Protein AF-A0A7J6S7U1-F1 (afdb_monomer)

InterPro domains:
  IPR001878 Zinc finger, CCHC-type [PS50158] (81-95)
  IPR001878 Zinc finger, CCHC-type [SM00343] (58-77)
  IPR001878 Zinc finger, CCHC-type [SM00343] (80-96)
  IPR036875 Zinc finger, CCHC-type superfamily [SSF57756] (54-97)

Nearest PDB structures (foldseek):
  8ab1-assembly1_C  TM=4.956E-01  e=1.122E+00  Klebsiella oxytoca
  4zwm-assembly1_A  TM=4.741E-01  e=6.815E+00  Toxoplasma gondii ME49

Structure (mmCIF, N/CA/C/O backbone):
data_AF-A0A7J6S7U1-F1
#
_entry.id   AF-A0A7J6S7U1-F1
#
loop_
_atom_site.group_PDB
_atom_site.id
_atom_site.type_symbol
_atom_site.label_atom_id
_atom_site.label_alt_id
_atom_site.label_comp_id
_atom_site.label_asym_id
_atom_site.label_entity_id
_atom_site.label_seq_id
_atom_site.pdbx_PDB_ins_code
_atom_site.Cartn_x
_atom_site.Cartn_y
_atom_site.Cartn_z
_atom_site.occupancy
_atom_site.B_iso_or_equiv
_atom_site.auth_seq_id
_atom_site.auth_comp_id
_atom_site.auth_asym_id
_atom_site.auth_atom_id
_atom_site.pdbx_PDB_model_num
ATOM 1 N N . ILE A 1 1 ? -17.836 -9.343 17.887 1.00 82.12 1 ILE A N 1
ATOM 2 C CA . ILE A 1 1 ? -17.249 -8.224 17.125 1.00 82.12 1 ILE A CA 1
ATOM 3 C C . ILE A 1 1 ? -17.783 -8.208 15.698 1.00 82.12 1 ILE A C 1
ATOM 5 O O . ILE A 1 1 ? -17.166 -8.746 14.776 1.00 82.12 1 ILE A O 1
ATOM 9 N N . ASN A 1 2 ? -18.978 -7.658 15.534 1.00 88.19 2 ASN A N 1
ATOM 10 C CA . ASN A 1 2 ? -19.577 -7.319 14.248 1.00 88.19 2 ASN A CA 1
ATOM 11 C C . ASN A 1 2 ? -19.058 -5.948 13.750 1.00 88.19 2 ASN A C 1
ATOM 13 O O . ASN A 1 2 ? -18.258 -5.293 14.419 1.00 88.19 2 ASN A O 1
ATOM 17 N N . GLU A 1 3 ? -19.459 -5.538 12.545 1.00 89.88 3 GLU A N 1
ATOM 18 C CA . GLU A 1 3 ? -18.997 -4.279 11.935 1.00 89.88 3 GLU A CA 1
ATOM 19 C C . GLU A 1 3 ? -19.512 -3.028 12.664 1.00 89.88 3 GLU A C 1
ATOM 21 O O . GLU A 1 3 ? -18.797 -2.027 12.721 1.00 89.88 3 GLU A O 1
ATOM 26 N N . GLY A 1 4 ? -20.710 -3.095 13.256 1.00 89.88 4 GLY A N 1
ATOM 27 C CA . GLY A 1 4 ? -21.300 -2.012 14.047 1.00 89.88 4 GLY A CA 1
ATOM 28 C C . GLY A 1 4 ? -20.521 -1.750 15.334 1.00 89.88 4 GLY A C 1
ATOM 29 O O . GLY A 1 4 ? -20.074 -0.629 15.553 1.00 89.88 4 GLY A O 1
ATOM 30 N N . GLU A 1 5 ? -20.246 -2.803 16.110 1.00 90.75 5 GLU A N 1
ATOM 31 C CA . GLU A 1 5 ? -19.441 -2.742 17.341 1.00 90.75 5 GLU A CA 1
ATOM 32 C C . GLU A 1 5 ? -18.049 -2.140 17.082 1.00 90.75 5 GLU A C 1
ATOM 34 O O . GLU A 1 5 ? -17.551 -1.332 17.861 1.00 90.75 5 GLU A O 1
ATOM 39 N N . LEU A 1 6 ? -17.416 -2.508 15.960 1.00 89.81 6 LEU A N 1
ATOM 40 C CA . LEU A 1 6 ? -16.129 -1.937 15.545 1.00 89.81 6 LEU A CA 1
ATOM 41 C C . LEU A 1 6 ? -16.237 -0.453 15.216 1.00 89.81 6 LEU A C 1
ATOM 43 O O . LEU A 1 6 ? -15.370 0.329 15.599 1.00 89.81 6 LEU A O 1
ATOM 47 N N . ARG A 1 7 ? -17.277 -0.068 14.473 1.00 90.88 7 ARG A N 1
ATOM 48 C CA . ARG A 1 7 ? -17.485 1.322 14.073 1.00 90.88 7 ARG A CA 1
ATOM 49 C C . ARG A 1 7 ? -17.718 2.212 15.289 1.00 90.88 7 ARG A C 1
ATOM 51 O O . ARG A 1 7 ? -17.127 3.286 15.357 1.00 90.88 7 ARG A O 1
ATOM 58 N N . GLU A 1 8 ? -18.519 1.753 16.246 1.00 91.38 8 GLU A N 1
ATOM 59 C CA . GLU A 1 8 ? -18.760 2.454 17.510 1.00 91.38 8 GLU A CA 1
ATOM 60 C C . GLU A 1 8 ? -17.484 2.572 18.346 1.00 91.38 8 GLU A C 1
ATOM 62 O O . GLU A 1 8 ? -17.140 3.670 18.777 1.00 91.38 8 GLU A O 1
ATOM 67 N N . ALA A 1 9 ? -16.727 1.481 18.495 1.00 90.81 9 ALA A N 1
ATOM 68 C CA . ALA A 1 9 ? -15.478 1.476 19.254 1.00 90.81 9 ALA A CA 1
ATOM 69 C C . ALA A 1 9 ? -14.399 2.409 18.675 1.00 90.81 9 ALA A C 1
ATOM 71 O O . ALA A 1 9 ? -13.609 2.990 19.418 1.00 90.81 9 ALA A O 1
ATOM 72 N N . ILE A 1 10 ? -14.343 2.558 17.348 1.00 89.06 10 ILE A N 1
ATOM 73 C CA . ILE A 1 10 ? -13.410 3.478 16.677 1.00 89.06 10 ILE A CA 1
ATOM 74 C C . ILE A 1 10 ? -13.920 4.929 16.737 1.00 89.06 10 ILE A C 1
ATOM 76 O O . ILE A 1 10 ? -13.123 5.874 16.776 1.00 89.06 10 ILE A O 1
ATOM 80 N N . GLY A 1 11 ? -15.240 5.113 16.738 1.00 88.50 11 GLY A N 1
ATOM 81 C CA . GLY A 1 11 ? -15.907 6.408 16.807 1.00 88.50 11 GLY A CA 1
ATOM 82 C C . GLY A 1 11 ? -15.914 7.178 15.482 1.00 88.50 11 GLY A C 1
ATOM 83 O O . GLY A 1 11 ? -15.757 6.622 14.392 1.00 88.50 11 GLY A O 1
ATOM 84 N N . SER A 1 12 ? -16.081 8.500 15.575 1.00 82.69 12 SER A N 1
ATOM 85 C CA . SER A 1 12 ? -16.275 9.418 14.435 1.00 82.69 12 SER A CA 1
ATOM 86 C C . SER A 1 12 ? -15.124 9.449 13.419 1.00 82.69 12 SER A C 1
ATOM 88 O O . SER A 1 12 ? -15.299 9.909 12.289 1.00 82.69 12 SER A O 1
ATOM 90 N N . GLY A 1 13 ? -13.950 8.930 13.791 1.00 82.75 13 GLY A N 1
ATOM 91 C CA . GLY A 1 13 ? -12.811 8.760 12.892 1.00 82.75 13 GLY A CA 1
ATOM 92 C C . GLY A 1 13 ? -12.994 7.642 11.861 1.00 82.75 13 GLY A C 1
ATOM 93 O O . GLY A 1 13 ? -12.262 7.626 10.873 1.00 82.75 13 GLY A O 1
ATOM 94 N N . CYS A 1 14 ? -13.948 6.723 12.057 1.00 88.06 14 CYS A N 1
ATOM 95 C CA . CYS A 1 14 ? -14.196 5.582 11.176 1.00 88.06 14 CYS A CA 1
ATOM 96 C C . CYS A 1 14 ? -15.070 5.952 9.968 1.00 88.06 14 CYS A C 1
ATOM 98 O O . CYS A 1 14 ? -16.231 6.333 10.119 1.00 88.06 14 CYS A O 1
ATOM 100 N N . THR A 1 15 ? -14.539 5.786 8.755 1.00 86.88 15 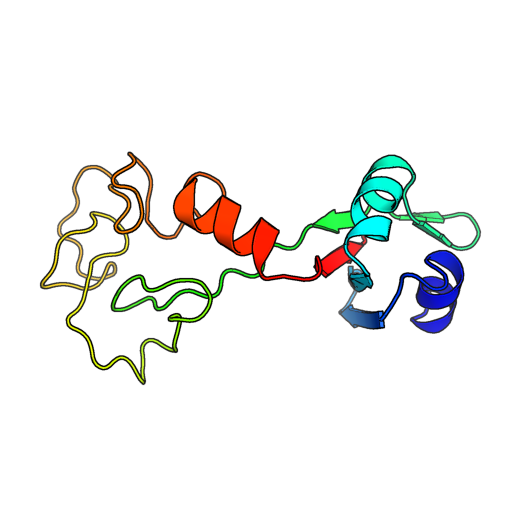THR A N 1
ATOM 101 C CA . THR A 1 15 ? -15.272 6.052 7.504 1.00 86.88 15 THR A CA 1
ATOM 102 C C . THR A 1 15 ? -15.829 4.788 6.856 1.00 86.88 15 THR A C 1
ATOM 104 O O . THR A 1 15 ? -16.859 4.851 6.191 1.00 86.88 15 THR A O 1
ATOM 107 N N . SER A 1 16 ? -15.194 3.632 7.060 1.00 87.44 16 SER A N 1
ATOM 108 C CA . SER A 1 16 ? -15.729 2.339 6.620 1.00 87.44 16 SER A CA 1
ATOM 109 C C . SER A 1 16 ? -15.179 1.196 7.464 1.00 87.44 16 SER A C 1
ATOM 111 O O . SER A 1 16 ? -13.998 1.218 7.808 1.00 87.44 16 SER A O 1
ATOM 113 N N . VAL A 1 17 ? -15.987 0.163 7.687 1.00 90.06 17 VAL A N 1
ATOM 114 C CA . VAL A 1 17 ? -15.587 -1.110 8.303 1.00 90.06 17 VAL A CA 1
ATOM 115 C C . VAL A 1 17 ? -15.958 -2.237 7.347 1.00 90.06 17 VAL A C 1
ATOM 117 O O . VAL A 1 17 ? -16.988 -2.163 6.688 1.00 90.06 17 VAL A O 1
ATOM 120 N N . PHE A 1 18 ? -15.103 -3.249 7.243 1.00 88.94 18 PHE A N 1
ATOM 121 C CA . PHE A 1 18 ? -15.354 -4.450 6.456 1.00 88.94 18 PHE A CA 1
ATOM 122 C C . PHE A 1 18 ? -14.696 -5.666 7.111 1.00 88.94 18 PHE A C 1
ATOM 124 O O . PHE A 1 18 ? -13.494 -5.638 7.396 1.00 88.94 18 PHE A O 1
ATOM 131 N N . LYS A 1 19 ? -15.437 -6.755 7.321 1.00 88.00 19 LYS A N 1
ATOM 132 C CA . LYS A 1 19 ? -14.885 -8.013 7.851 1.00 88.00 19 LYS A CA 1
ATOM 133 C C . LYS A 1 19 ? -14.573 -9.039 6.763 1.00 88.00 19 LYS A C 1
ATOM 135 O O . LYS A 1 19 ? -15.331 -9.242 5.823 1.00 88.00 19 LYS A O 1
ATOM 140 N N . LYS A 1 20 ? -13.461 -9.764 6.939 1.00 86.38 20 LYS A N 1
ATOM 141 C CA . LYS A 1 20 ? -13.107 -10.938 6.125 1.00 86.38 20 LYS A CA 1
ATOM 142 C C . LYS A 1 20 ? -12.462 -12.022 6.988 1.00 86.38 20 LYS A C 1
ATOM 144 O O . LYS A 1 20 ? -11.278 -11.940 7.337 1.00 86.38 20 LYS A O 1
ATOM 149 N N . GLY A 1 21 ? -13.245 -13.057 7.292 1.00 86.88 21 GLY A N 1
ATOM 150 C CA . GLY A 1 21 ? -12.856 -14.113 8.227 1.00 86.88 21 GLY A CA 1
ATOM 151 C C . GLY A 1 21 ? -12.597 -13.536 9.620 1.00 86.88 21 GLY A C 1
ATOM 152 O O . GLY A 1 21 ? -13.393 -12.745 10.123 1.00 86.88 21 GLY A O 1
ATOM 153 N N . LEU A 1 22 ? -11.450 -13.884 10.205 1.00 83.94 22 LEU A N 1
ATOM 154 C CA . LEU A 1 22 ? -11.014 -13.366 11.508 1.00 83.94 22 LEU A CA 1
ATOM 155 C C . LEU A 1 22 ? -10.509 -11.917 11.466 1.00 83.94 22 LEU A C 1
ATOM 157 O O . LEU A 1 22 ? -10.286 -11.322 12.507 1.00 83.94 22 LEU A O 1
ATOM 161 N N . ASN A 1 23 ? -10.333 -11.331 10.280 1.00 84.25 23 ASN A N 1
ATOM 162 C CA . ASN A 1 23 ? -9.763 -9.994 10.149 1.00 84.25 23 ASN A CA 1
ATOM 163 C C . ASN A 1 23 ? -10.853 -8.935 9.967 1.00 84.25 23 ASN A C 1
ATOM 165 O O . ASN A 1 23 ? -11.826 -9.161 9.238 1.00 84.25 23 ASN A O 1
ATOM 169 N N . ALA A 1 24 ? -10.623 -7.743 10.513 1.00 87.19 24 ALA A N 1
ATOM 170 C CA . ALA A 1 24 ? -11.396 -6.549 10.192 1.00 87.19 24 ALA A CA 1
ATOM 171 C C . ALA A 1 24 ? -10.517 -5.506 9.490 1.00 87.19 24 ALA A C 1
ATOM 173 O O . ALA A 1 24 ? -9.350 -5.310 9.823 1.00 87.19 24 ALA A O 1
ATOM 174 N N . PHE A 1 25 ? -11.077 -4.839 8.491 1.00 86.94 25 PHE A N 1
ATOM 175 C CA . PHE A 1 25 ? -10.436 -3.775 7.732 1.00 86.94 25 PHE A CA 1
ATOM 176 C C . PHE A 1 25 ? -11.227 -2.501 7.949 1.00 86.94 25 PHE A C 1
ATOM 178 O O . PHE A 1 25 ? -12.426 -2.460 7.680 1.00 86.94 25 PHE A O 1
ATOM 185 N N . VAL A 1 26 ? -10.555 -1.461 8.424 1.00 86.94 26 VAL A N 1
ATOM 186 C CA . VAL A 1 26 ? -11.191 -0.181 8.711 1.00 86.94 26 VAL A CA 1
ATOM 187 C C . VAL A 1 26 ? -10.480 0.931 7.964 1.00 86.94 26 VAL A C 1
ATOM 189 O O . VAL A 1 26 ? -9.252 0.955 7.863 1.00 86.94 26 VAL A O 1
ATOM 192 N N . ARG A 1 27 ? -11.258 1.854 7.404 1.00 85.25 27 ARG A N 1
ATOM 193 C CA . ARG A 1 27 ? -10.744 3.146 6.953 1.00 85.25 27 ARG A CA 1
ATOM 194 C C . ARG A 1 27 ? -11.003 4.141 8.055 1.00 85.25 27 ARG A C 1
ATOM 196 O O . ARG A 1 27 ? -12.127 4.264 8.540 1.00 85.25 27 ARG A O 1
ATOM 203 N N . VAL A 1 28 ? -9.948 4.838 8.433 1.00 84.69 28 VAL A N 1
ATOM 204 C CA . VAL A 1 28 ? -9.989 5.869 9.458 1.00 84.69 28 VAL A CA 1
ATOM 205 C C . VAL A 1 28 ? -9.352 7.139 8.921 1.00 84.69 28 VAL A C 1
ATOM 207 O O . VAL A 1 28 ? -8.494 7.092 8.034 1.00 84.69 28 VAL A O 1
ATOM 210 N N . ARG A 1 29 ? -9.796 8.289 9.428 1.00 82.06 29 ARG A N 1
ATOM 211 C CA . ARG A 1 29 ? -9.139 9.564 9.127 1.00 82.06 29 ARG A CA 1
ATOM 212 C C . ARG A 1 29 ? -7.707 9.546 9.657 1.00 82.06 29 ARG A C 1
ATOM 214 O O . ARG A 1 29 ? -7.444 8.917 10.682 1.00 82.06 29 ARG A O 1
ATOM 221 N N . LYS A 1 30 ? -6.795 10.238 8.970 1.00 76.44 30 LYS A N 1
ATOM 222 C CA . LYS A 1 30 ? -5.354 10.204 9.263 1.00 76.44 30 LYS A CA 1
ATOM 223 C C . LYS A 1 30 ? -5.059 10.570 10.719 1.00 76.44 30 LYS A C 1
ATOM 225 O O . LYS A 1 30 ? -4.270 9.890 11.361 1.00 76.44 30 LYS A O 1
ATOM 230 N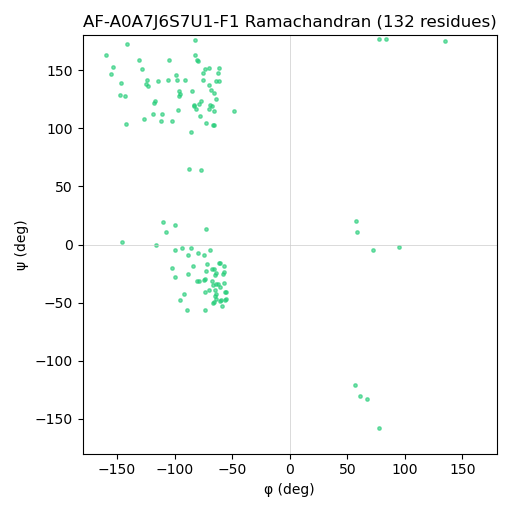 N . GLU A 1 31 ? -5.760 11.567 11.252 1.00 77.69 31 GLU A N 1
ATOM 231 C CA . GLU A 1 31 ? -5.580 12.064 12.622 1.00 77.69 31 GLU A CA 1
ATOM 232 C C . GLU A 1 31 ? -5.952 11.006 13.672 1.00 77.69 31 GLU A C 1
ATOM 234 O O . GLU A 1 31 ? -5.443 11.006 14.785 1.00 77.69 31 GLU A O 1
ATOM 239 N N . SER A 1 32 ? -6.843 10.073 13.321 1.00 83.81 32 SER A N 1
ATOM 240 C CA . SER A 1 32 ? -7.252 8.986 14.214 1.00 83.81 32 SER A CA 1
ATOM 241 C C . SER A 1 32 ? -6.300 7.789 14.174 1.00 83.81 32 SER A C 1
ATOM 243 O O . SER A 1 32 ? -6.333 6.972 15.087 1.00 83.81 32 SER A O 1
ATOM 245 N N . VAL A 1 33 ? -5.461 7.657 13.141 1.00 80.50 33 VAL A N 1
ATOM 246 C CA . VAL A 1 33 ? -4.612 6.470 12.929 1.00 80.50 33 VAL A CA 1
ATOM 247 C C . VAL A 1 33 ? -3.568 6.331 14.026 1.00 80.50 33 VAL A C 1
ATOM 249 O O . VAL A 1 33 ? -3.437 5.254 14.597 1.00 80.50 33 VAL A O 1
ATOM 252 N N . GLU A 1 34 ? -2.844 7.409 14.323 1.00 80.56 34 GLU A N 1
ATOM 253 C CA . GLU A 1 34 ? -1.737 7.405 15.289 1.00 80.56 34 GLU A CA 1
ATOM 254 C C . GLU A 1 34 ? -2.231 6.998 16.678 1.00 80.56 34 GLU A C 1
ATOM 256 O O . GLU A 1 34 ? -1.717 6.044 17.260 1.00 80.56 34 GLU A O 1
ATOM 261 N N . ARG A 1 35 ? -3.330 7.615 17.129 1.00 84.00 35 ARG A N 1
ATOM 262 C CA . ARG A 1 35 ? -3.998 7.257 18.383 1.00 84.00 35 ARG A CA 1
ATOM 263 C C . ARG A 1 35 ? -4.385 5.781 18.421 1.00 84.00 35 ARG A C 1
ATOM 265 O O . ARG A 1 35 ? -4.120 5.103 19.403 1.00 84.00 35 ARG A O 1
ATOM 272 N N . LEU A 1 36 ? -5.012 5.272 17.359 1.00 86.56 36 LEU A N 1
ATOM 273 C CA . LEU A 1 36 ? -5.479 3.885 17.317 1.00 86.56 36 LEU A CA 1
ATOM 274 C C . LEU A 1 36 ? -4.329 2.873 17.328 1.00 86.56 36 LEU A C 1
ATOM 276 O O . LEU A 1 36 ? -4.482 1.805 17.917 1.00 86.56 36 LEU A O 1
ATOM 280 N N . LEU A 1 37 ? -3.196 3.191 16.697 1.00 85.62 37 LEU A N 1
ATOM 281 C CA . LEU A 1 37 ? -1.996 2.349 16.736 1.00 85.62 37 LEU A CA 1
ATOM 282 C C . LEU A 1 37 ? -1.411 2.246 18.144 1.00 85.62 37 LEU A C 1
ATOM 284 O O . LEU A 1 37 ? -0.981 1.168 18.550 1.00 85.62 37 LEU A O 1
ATOM 288 N N . GLU A 1 38 ? -1.426 3.346 18.889 1.00 85.75 38 GLU A N 1
ATOM 289 C CA . GLU A 1 38 ? -0.934 3.390 20.262 1.00 85.75 38 GLU A CA 1
ATOM 290 C C . GLU A 1 38 ? -1.903 2.679 21.223 1.00 85.75 38 GLU A C 1
ATOM 292 O O . GLU A 1 38 ? -1.548 1.700 21.890 1.00 85.75 38 GLU A O 1
ATOM 297 N N . THR A 1 39 ? -3.169 3.105 21.243 1.00 89.25 39 THR A N 1
ATOM 298 C CA . THR A 1 39 ? -4.149 2.651 22.239 1.00 89.25 39 THR A CA 1
ATOM 299 C C . THR A 1 39 ? -4.757 1.290 21.910 1.00 89.25 39 THR A C 1
ATOM 301 O O . THR A 1 39 ? -5.072 0.520 22.814 1.00 89.25 39 THR A O 1
ATOM 304 N N . GLY A 1 40 ? -4.901 0.948 20.628 1.00 89.38 40 GLY A N 1
ATOM 305 C CA . GLY A 1 40 ? -5.746 -0.159 20.173 1.00 89.38 40 GLY A CA 1
ATOM 306 C C . GLY A 1 40 ? -7.242 0.187 20.166 1.00 89.38 40 GLY A C 1
ATOM 307 O O . GLY A 1 40 ? -7.648 1.282 20.559 1.00 89.38 40 GLY A O 1
ATOM 308 N N . VAL A 1 41 ? -8.065 -0.757 19.700 1.00 90.62 41 VAL A N 1
ATOM 309 C CA . VAL A 1 41 ? -9.532 -0.649 19.624 1.00 90.62 41 VAL A CA 1
ATOM 310 C C . VAL A 1 41 ? -10.153 -1.610 20.629 1.00 90.62 41 VAL A C 1
ATOM 312 O O . VAL A 1 41 ? -10.068 -2.828 20.466 1.00 90.62 41 VAL A O 1
ATOM 315 N N . LYS A 1 42 ? -10.789 -1.071 21.669 1.00 91.12 42 LYS A N 1
ATOM 316 C CA . LYS A 1 42 ? -11.496 -1.875 22.668 1.00 91.12 42 LYS A CA 1
ATOM 317 C C . LYS A 1 42 ? -12.895 -2.224 22.164 1.00 91.12 42 LYS A C 1
ATOM 319 O O . LYS A 1 42 ? -13.697 -1.328 21.934 1.00 91.12 42 LYS A O 1
ATOM 324 N N . VAL A 1 43 ? -13.198 -3.513 22.041 1.00 89.81 43 VAL A N 1
ATOM 325 C CA . VAL A 1 43 ? -14.537 -4.013 21.701 1.00 89.81 43 VAL A CA 1
ATOM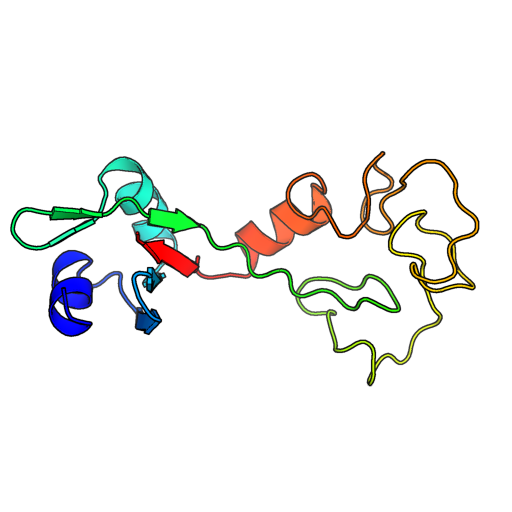 326 C C . VAL A 1 43 ? -14.961 -5.035 22.749 1.00 89.81 43 VAL A C 1
ATOM 328 O O . VAL A 1 43 ? -14.418 -6.139 22.813 1.00 89.81 43 VAL A O 1
ATOM 331 N N . GLY A 1 44 ? -15.917 -4.657 23.600 1.00 87.06 44 GLY A N 1
ATOM 332 C CA . GLY A 1 44 ? -16.279 -5.445 24.778 1.00 87.06 44 GLY A CA 1
ATOM 333 C C . GLY A 1 44 ? -15.062 -5.676 25.683 1.00 87.06 44 GLY A C 1
ATOM 334 O O . GLY A 1 44 ? -14.426 -4.723 26.140 1.00 87.06 44 GLY A O 1
ATOM 335 N N . TRP A 1 45 ? -14.724 -6.947 25.907 1.00 88.12 45 TRP A N 1
ATOM 336 C CA . TRP A 1 45 ? -13.556 -7.375 26.690 1.00 88.12 45 TRP A CA 1
ATOM 337 C C . TRP A 1 45 ? -12.271 -7.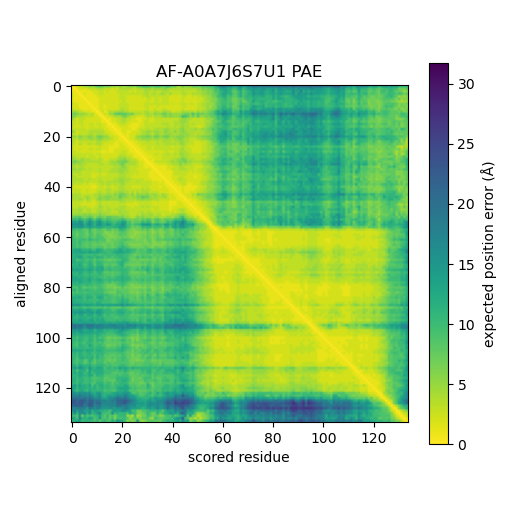526 25.860 1.00 88.12 45 TRP A C 1
ATOM 339 O O . TRP A 1 45 ? -11.200 -7.725 26.426 1.00 88.12 45 TRP A O 1
ATOM 349 N N . GLY A 1 46 ? -12.361 -7.441 24.529 1.00 87.62 46 GLY A N 1
ATOM 350 C CA . GLY A 1 46 ? -11.220 -7.587 23.629 1.00 87.62 46 GLY A CA 1
ATOM 351 C C . GLY A 1 46 ? -10.536 -6.254 23.329 1.00 87.62 46 GLY A C 1
ATOM 352 O O . GLY A 1 46 ? -11.203 -5.239 23.125 1.00 87.62 46 GLY A O 1
ATOM 353 N N . LEU A 1 47 ? -9.204 -6.267 23.245 1.00 89.81 47 LEU A N 1
ATOM 354 C CA . LEU A 1 47 ? -8.401 -5.156 22.732 1.00 89.81 47 LEU A CA 1
ATOM 355 C C . LEU A 1 47 ? -7.762 -5.571 21.404 1.00 89.81 47 LEU A C 1
ATOM 357 O O . LEU A 1 47 ? -6.815 -6.352 21.386 1.00 89.81 47 LEU A O 1
ATOM 361 N N . LEU A 1 48 ? -8.274 -5.036 20.300 1.00 89.94 48 LEU A N 1
ATOM 362 C CA . LEU A 1 48 ? -7.752 -5.295 18.961 1.00 89.94 48 LEU A CA 1
ATOM 363 C C . LEU A 1 48 ? -6.596 -4.338 18.668 1.00 89.94 48 LEU A C 1
ATOM 365 O O . LEU A 1 48 ? -6.726 -3.124 18.859 1.00 89.94 48 LEU A O 1
ATOM 369 N N . LYS A 1 49 ? -5.472 -4.860 18.171 1.00 86.88 49 LYS A N 1
ATOM 370 C CA . LYS A 1 49 ? -4.317 -4.038 17.784 1.00 86.88 49 LYS A CA 1
ATOM 371 C C . LYS A 1 49 ? -4.341 -3.770 16.274 1.00 86.88 49 LYS A C 1
ATOM 373 O O . LYS A 1 49 ? -4.263 -4.716 15.489 1.00 86.88 49 LYS A O 1
ATOM 378 N N . PRO A 1 50 ? -4.491 -2.503 15.841 1.00 84.75 50 PRO A N 1
ATOM 379 C CA . PRO A 1 50 ? -4.455 -2.175 14.427 1.00 84.75 50 PRO A CA 1
ATOM 380 C C . PRO A 1 50 ? -3.034 -2.199 13.876 1.00 84.75 50 PRO A C 1
ATOM 382 O O . PRO A 1 50 ? -2.080 -1.786 14.523 1.00 84.75 50 PRO A O 1
ATOM 385 N N . GLU A 1 51 ? -2.929 -2.586 12.614 1.00 81.38 51 GLU A N 1
ATOM 386 C CA . GLU A 1 51 ? -1.741 -2.470 11.782 1.00 81.38 51 GLU A CA 1
ATOM 387 C C . GLU A 1 51 ? -2.081 -1.670 10.525 1.00 81.38 51 GLU A C 1
ATOM 389 O O . GLU A 1 51 ? -3.097 -1.926 9.871 1.00 81.38 51 GLU A O 1
ATOM 394 N N . ILE A 1 52 ? -1.221 -0.737 10.111 1.00 77.75 52 ILE A N 1
ATOM 395 C CA . ILE A 1 52 ? -1.435 -0.028 8.845 1.00 77.75 52 ILE A CA 1
ATOM 396 C C . ILE A 1 52 ? -1.232 -0.992 7.668 1.00 77.75 52 ILE A C 1
ATOM 398 O O . ILE A 1 52 ? -0.151 -1.531 7.424 1.00 77.75 52 ILE A O 1
ATOM 402 N N . ARG A 1 53 ? -2.285 -1.157 6.866 1.00 71.38 53 ARG A N 1
ATOM 403 C CA . ARG A 1 53 ? -2.241 -1.811 5.558 1.00 71.38 53 ARG A CA 1
ATOM 404 C C . ARG A 1 53 ? -1.853 -0.791 4.498 1.00 71.38 53 ARG A C 1
ATOM 406 O O . ARG A 1 53 ? -2.689 -0.100 3.920 1.00 71.38 53 ARG A O 1
ATOM 413 N N . HIS A 1 54 ? -0.572 -0.776 4.170 1.00 68.06 54 HIS A N 1
ATOM 414 C CA . HIS A 1 54 ? -0.067 -0.121 2.972 1.00 68.06 54 HIS A CA 1
ATOM 415 C C . HIS A 1 54 ? -0.583 -0.861 1.724 1.00 68.06 54 HIS A C 1
ATOM 417 O O . HIS A 1 54 ? -0.114 -1.952 1.392 1.00 68.06 54 HIS A O 1
ATOM 423 N N . ARG A 1 55 ? -1.593 -0.307 1.034 1.00 65.31 55 ARG A N 1
ATOM 424 C CA . ARG A 1 55 ? -2.045 -0.858 -0.252 1.00 65.31 55 ARG A CA 1
ATOM 425 C C . ARG A 1 55 ? -0.992 -0.524 -1.303 1.00 65.31 55 ARG A C 1
ATOM 427 O O . ARG A 1 55 ? -0.908 0.610 -1.762 1.00 65.31 55 ARG A O 1
ATOM 434 N N . LYS A 1 56 ? -0.203 -1.521 -1.695 1.00 69.69 56 LYS A N 1
ATOM 435 C CA . LYS A 1 56 ? 0.711 -1.411 -2.832 1.00 69.69 56 LYS A CA 1
ATOM 436 C C . LYS A 1 56 ? -0.111 -1.259 -4.115 1.00 69.69 56 LYS A C 1
ATOM 438 O O . LYS A 1 56 ? -0.669 -2.238 -4.607 1.00 69.69 56 LYS A O 1
ATOM 443 N N . VAL A 1 57 ? -0.193 -0.040 -4.639 1.00 77.75 57 VAL A N 1
ATOM 444 C CA . VAL A 1 57 ? -0.681 0.218 -5.997 1.00 77.75 57 VAL A CA 1
ATOM 445 C C . VAL A 1 57 ? 0.548 0.483 -6.858 1.00 77.75 57 VAL A C 1
ATOM 447 O O . VAL A 1 57 ? 1.225 1.497 -6.691 1.00 77.75 57 VAL A O 1
ATOM 450 N N . MET A 1 58 ? 0.888 -0.495 -7.696 1.00 88.44 58 MET A N 1
ATOM 451 C CA . MET A 1 58 ? 2.056 -0.469 -8.570 1.00 88.44 58 MET A CA 1
ATOM 452 C C . MET A 1 58 ? 1.738 -1.211 -9.866 1.00 88.44 58 MET A C 1
ATOM 454 O O . MET A 1 58 ? 1.145 -2.290 -9.816 1.00 88.44 58 MET A O 1
ATOM 458 N N . CYS A 1 59 ? 2.183 -0.672 -10.998 1.00 93.00 59 CYS A N 1
ATOM 459 C CA . CYS A 1 59 ? 2.219 -1.410 -12.253 1.00 93.00 59 CYS A CA 1
ATOM 460 C C . CYS A 1 59 ? 3.410 -2.376 -12.248 1.00 93.00 59 CYS A C 1
ATOM 462 O O . CYS A 1 59 ? 4.552 -1.957 -12.079 1.00 93.00 59 CYS A O 1
ATOM 464 N N . TYR A 1 60 ? 3.158 -3.669 -12.452 1.00 92.38 60 TYR A N 1
ATOM 465 C CA . TYR A 1 60 ? 4.216 -4.687 -12.500 1.00 92.38 60 TYR A CA 1
ATOM 466 C C . TYR A 1 60 ? 4.963 -4.745 -13.839 1.00 92.38 60 TYR A C 1
ATOM 468 O O . TYR A 1 60 ? 5.960 -5.456 -13.917 1.00 92.38 60 TYR A O 1
ATOM 476 N N . ASN A 1 61 ? 4.502 -4.003 -14.852 1.00 93.69 61 ASN A N 1
ATOM 477 C CA . ASN A 1 61 ? 5.197 -3.879 -16.129 1.00 93.69 61 ASN A CA 1
ATOM 478 C C . ASN A 1 61 ? 6.187 -2.708 -16.103 1.00 93.69 61 ASN A C 1
ATOM 480 O O . ASN A 1 61 ? 7.375 -2.911 -16.276 1.00 93.69 61 ASN A O 1
ATOM 484 N N . CYS A 1 62 ? 5.732 -1.489 -15.796 1.00 94.81 62 CYS A N 1
ATOM 485 C CA . CYS A 1 62 ? 6.579 -0.289 -15.861 1.00 94.81 62 CYS A CA 1
ATOM 486 C C . CYS A 1 62 ? 6.989 0.283 -14.493 1.00 94.81 62 CYS A C 1
ATOM 488 O O . CYS A 1 62 ? 7.465 1.412 -14.411 1.00 94.81 62 CYS A O 1
ATOM 490 N N . CYS A 1 63 ? 6.740 -0.445 -13.402 1.00 93.81 63 CYS A N 1
ATOM 491 C CA . CYS A 1 63 ? 7.044 -0.043 -12.022 1.00 93.81 63 CYS A CA 1
ATOM 492 C C . CYS A 1 63 ? 6.389 1.267 -11.526 1.00 93.81 63 CYS A C 1
ATOM 494 O O . CYS A 1 63 ? 6.718 1.711 -10.426 1.00 93.81 63 CYS A O 1
ATOM 496 N N . ALA A 1 64 ? 5.432 1.849 -12.264 1.00 92.50 64 ALA A N 1
ATOM 497 C CA . ALA A 1 64 ? 4.730 3.077 -11.870 1.00 92.50 64 ALA A CA 1
ATOM 498 C C . ALA A 1 64 ? 3.952 2.898 -10.557 1.00 92.50 64 ALA A C 1
ATOM 500 O O . ALA A 1 64 ? 3.327 1.858 -10.346 1.00 92.50 64 ALA A O 1
ATOM 501 N N . VAL A 1 65 ? 3.964 3.914 -9.689 1.00 89.38 65 VAL A N 1
ATOM 502 C CA . VAL A 1 65 ? 3.408 3.877 -8.323 1.00 89.38 65 VAL A CA 1
ATOM 503 C C . VAL A 1 65 ? 2.500 5.069 -8.027 1.00 89.38 65 VAL A C 1
ATOM 505 O O . VAL A 1 65 ? 2.593 6.118 -8.656 1.00 89.38 65 VAL A O 1
ATOM 508 N N . GLY A 1 66 ? 1.622 4.926 -7.031 1.00 84.19 66 GLY A N 1
ATOM 509 C CA . GLY A 1 66 ? 0.738 6.014 -6.604 1.00 84.19 66 GLY A CA 1
ATOM 510 C C . GLY A 1 66 ? -0.292 6.367 -7.678 1.00 84.19 66 GLY A C 1
ATOM 511 O O . GLY A 1 66 ? -0.927 5.475 -8.236 1.00 84.19 66 GLY A O 1
ATOM 512 N N . ARG A 1 67 ? -0.464 7.661 -7.973 1.00 82.94 67 ARG A N 1
ATOM 513 C CA . ARG A 1 67 ? -1.462 8.147 -8.948 1.00 82.94 67 ARG A CA 1
ATOM 514 C C . ARG A 1 67 ? -1.195 7.728 -10.396 1.00 82.94 67 ARG A C 1
ATOM 516 O O . ARG A 1 67 ? -2.124 7.731 -11.191 1.00 82.94 67 ARG A O 1
ATOM 523 N N . THR A 1 68 ? 0.041 7.371 -10.739 1.00 87.31 68 THR A N 1
ATOM 524 C CA . THR A 1 68 ? 0.403 6.900 -12.088 1.00 87.31 68 THR A CA 1
ATOM 525 C C . THR A 1 68 ? 0.363 5.377 -12.210 1.00 87.31 68 THR A C 1
ATOM 527 O O . THR A 1 68 ? 0.592 4.827 -13.291 1.00 87.31 68 THR A O 1
ATOM 530 N N . ALA A 1 69 ? 0.072 4.672 -11.112 1.00 89.44 69 ALA A N 1
ATOM 531 C CA . ALA A 1 69 ? -0.047 3.228 -11.126 1.00 89.44 69 ALA A CA 1
ATOM 532 C C . ALA A 1 69 ? -1.301 2.784 -11.889 1.00 89.44 69 ALA A C 1
ATOM 534 O O . ALA A 1 69 ? -2.394 3.315 -11.708 1.00 89.44 69 ALA A O 1
ATOM 535 N N . HIS A 1 70 ? -1.129 1.753 -12.702 1.00 92.75 70 HIS A N 1
ATOM 536 C CA . HIS A 1 70 ? -2.155 1.134 -13.532 1.00 92.75 70 HIS A CA 1
ATOM 537 C C . HIS A 1 70 ? -1.945 -0.384 -13.535 1.00 92.75 70 HIS A C 1
ATOM 539 O O . HIS A 1 70 ? -0.968 -0.897 -12.977 1.00 92.75 70 HIS A O 1
ATOM 545 N N . LEU A 1 71 ? -2.879 -1.125 -14.124 1.00 91.75 71 LEU A N 1
ATOM 546 C CA . LEU A 1 71 ? -2.748 -2.572 -14.248 1.00 91.75 71 LEU A CA 1
ATOM 547 C C . LEU A 1 71 ? -1.739 -2.899 -15.349 1.00 91.75 71 LEU A C 1
ATOM 549 O O . LEU A 1 71 ? -1.732 -2.255 -16.390 1.00 91.75 71 LEU A O 1
ATOM 553 N N . ALA A 1 72 ? -0.915 -3.929 -15.140 1.00 91.38 72 ALA A N 1
ATOM 554 C CA . ALA A 1 72 ? 0.107 -4.322 -16.116 1.00 91.38 72 ALA A CA 1
ATOM 555 C C . ALA A 1 72 ? -0.487 -4.635 -17.504 1.00 91.38 72 ALA A C 1
ATOM 557 O O . ALA A 1 72 ? 0.128 -4.310 -18.510 1.00 91.38 72 ALA A O 1
ATOM 558 N N . LYS A 1 73 ? -1.710 -5.182 -17.544 1.00 91.69 73 LYS A N 1
ATOM 559 C CA . LYS A 1 73 ? -2.461 -5.461 -18.780 1.00 91.69 73 LYS A CA 1
ATOM 560 C C . LYS A 1 73 ? -2.843 -4.212 -19.590 1.00 91.69 73 LYS A C 1
ATOM 562 O O . LYS A 1 73 ? -3.035 -4.323 -20.790 1.00 91.69 73 LYS A O 1
ATOM 567 N N . ASP A 1 74 ? -2.935 -3.054 -18.939 1.00 94.12 74 ASP A N 1
ATOM 568 C CA . ASP A 1 74 ? -3.336 -1.777 -19.541 1.00 94.12 74 ASP A CA 1
ATOM 569 C C . ASP A 1 74 ? -2.125 -0.822 -19.623 1.00 94.12 74 ASP A C 1
ATOM 571 O O . ASP A 1 74 ? -2.276 0.398 -19.658 1.00 94.12 74 ASP A O 1
ATOM 575 N N . CYS A 1 75 ? -0.903 -1.363 -19.547 1.00 94.12 75 CYS A N 1
ATOM 576 C CA . CYS A 1 75 ? 0.317 -0.572 -19.471 1.00 94.12 75 CYS A CA 1
ATOM 577 C C . CYS A 1 75 ? 0.724 -0.042 -20.853 1.00 94.12 75 CYS A C 1
ATOM 579 O O . CYS A 1 75 ? 1.008 -0.848 -21.736 1.00 94.12 75 CYS A O 1
ATOM 581 N N . PRO A 1 76 ? 0.837 1.288 -21.039 1.00 94.25 76 PRO A N 1
ATOM 582 C CA . PRO A 1 76 ? 1.267 1.869 -22.310 1.00 94.25 76 PRO A CA 1
ATOM 583 C C . PRO A 1 76 ? 2.796 1.951 -22.450 1.00 94.25 76 PRO A C 1
ATOM 585 O O . PRO A 1 76 ? 3.294 2.426 -23.463 1.00 94.25 76 PRO A O 1
ATOM 588 N N . ASN A 1 77 ? 3.545 1.563 -21.414 1.00 94.19 77 ASN A N 1
ATOM 589 C CA . ASN A 1 77 ? 4.988 1.762 -21.330 1.00 94.19 77 ASN A CA 1
ATOM 590 C C . ASN A 1 77 ? 5.751 0.456 -21.566 1.00 94.19 77 ASN A C 1
ATOM 592 O O . ASN A 1 77 ? 5.238 -0.638 -21.328 1.00 94.19 77 ASN A O 1
ATOM 596 N N . GLU A 1 78 ? 7.021 0.591 -21.940 1.00 93.12 78 GLU A N 1
ATOM 597 C CA . GLU A 1 78 ? 7.957 -0.528 -22.036 1.00 93.12 78 GLU A CA 1
ATOM 598 C C . GLU A 1 78 ? 8.179 -1.237 -20.686 1.00 93.12 78 GLU A C 1
ATOM 600 O O . GLU A 1 78 ? 8.093 -0.606 -19.621 1.00 93.12 78 GLU A O 1
ATOM 605 N N . PRO A 1 79 ? 8.509 -2.543 -20.715 1.00 94.50 79 PRO A N 1
ATOM 606 C CA . PRO A 1 79 ? 8.765 -3.317 -19.512 1.00 94.50 79 PRO A CA 1
ATOM 607 C C . PRO A 1 79 ? 10.016 -2.825 -18.778 1.00 94.50 79 PRO A C 1
ATOM 609 O O . PRO A 1 79 ? 11.104 -2.686 -19.347 1.00 94.50 79 PRO A O 1
ATOM 612 N N . VAL A 1 80 ? 9.847 -2.618 -17.476 1.00 96.06 80 VAL A N 1
ATOM 613 C CA . VAL A 1 80 ? 10.885 -2.319 -16.495 1.00 96.06 80 VAL A CA 1
ATOM 614 C C . VAL A 1 80 ? 10.897 -3.444 -15.472 1.00 96.06 80 VAL A C 1
ATOM 616 O O . VAL A 1 80 ? 9.912 -3.701 -14.772 1.00 96.06 80 VAL A O 1
ATOM 619 N N . CYS A 1 81 ? 12.040 -4.098 -15.337 1.00 95.69 81 CYS A N 1
ATOM 620 C CA . CYS A 1 81 ? 12.198 -5.207 -14.425 1.00 95.69 81 CYS A CA 1
ATOM 621 C C . CYS A 1 81 ? 12.059 -4.741 -12.974 1.00 95.69 81 CYS A C 1
ATOM 623 O O . CYS A 1 81 ? 12.910 -4.037 -12.435 1.00 95.69 81 CYS A O 1
ATOM 625 N N . TYR A 1 82 ? 11.020 -5.203 -12.280 1.00 94.00 82 TYR A N 1
ATOM 626 C CA . TYR A 1 82 ? 10.813 -4.870 -10.867 1.00 94.00 82 TYR A CA 1
ATOM 627 C C . TYR A 1 82 ? 11.839 -5.511 -9.911 1.00 94.00 82 TYR A C 1
ATOM 629 O O . TYR A 1 82 ? 11.779 -5.244 -8.709 1.00 94.00 82 TYR A O 1
ATOM 637 N N . LYS A 1 83 ? 12.748 -6.363 -10.413 1.00 95.38 83 LYS A N 1
ATOM 638 C CA . LYS A 1 83 ? 13.842 -6.970 -9.637 1.00 95.38 83 LYS A CA 1
ATOM 639 C C . LYS A 1 83 ? 15.153 -6.187 -9.762 1.00 95.38 83 LYS A C 1
ATOM 641 O O . LYS A 1 83 ? 15.765 -5.901 -8.742 1.00 95.38 83 LYS A O 1
ATOM 646 N N . CYS A 1 84 ? 15.567 -5.825 -10.977 1.00 95.88 84 CYS A N 1
ATOM 647 C CA . CYS A 1 84 ? 16.856 -5.161 -11.226 1.00 95.88 84 CYS A CA 1
ATOM 648 C C . CYS A 1 84 ? 16.741 -3.733 -11.791 1.00 95.88 84 CYS A C 1
ATOM 650 O O . CYS A 1 84 ? 17.748 -3.092 -12.066 1.00 95.88 84 CYS A O 1
ATOM 652 N N . GLY A 1 85 ? 15.533 -3.221 -12.023 1.00 93.81 85 GLY A N 1
ATOM 653 C CA . GLY A 1 85 ? 15.292 -1.865 -12.521 1.00 93.81 85 GLY A CA 1
ATOM 654 C C . GLY A 1 85 ? 15.648 -1.619 -13.991 1.00 93.81 85 GLY A C 1
ATOM 655 O O . GLY A 1 85 ? 15.363 -0.537 -14.499 1.00 93.81 85 GLY A O 1
ATOM 656 N N . SER A 1 86 ? 16.232 -2.592 -14.694 1.00 94.31 86 SER A N 1
ATOM 657 C CA . SER A 1 86 ? 16.575 -2.467 -16.114 1.00 94.31 86 SER A CA 1
ATOM 658 C C . SER A 1 86 ? 15.345 -2.541 -17.022 1.00 94.31 86 SER A C 1
ATOM 660 O O . SER A 1 86 ? 14.358 -3.210 -16.710 1.00 94.31 86 SER A O 1
ATOM 662 N N . LYS A 1 87 ? 15.423 -1.870 -18.174 1.00 94.06 87 LYS A N 1
ATOM 663 C CA . LYS A 1 87 ? 14.406 -1.934 -19.232 1.00 94.06 87 LYS A CA 1
ATOM 664 C C . LYS A 1 87 ? 14.589 -3.169 -20.118 1.00 94.06 87 LYS A C 1
ATOM 666 O O . LYS A 1 87 ? 15.663 -3.769 -20.144 1.00 94.06 87 LYS A O 1
ATOM 671 N N . GLY A 1 88 ? 13.543 -3.516 -20.865 1.00 91.25 88 GLY A N 1
ATOM 672 C CA . GLY A 1 88 ? 13.585 -4.535 -21.920 1.00 91.25 88 GLY A CA 1
ATOM 673 C C . GLY A 1 88 ? 13.160 -5.937 -21.481 1.00 91.25 88 GLY A C 1
ATOM 674 O O . GLY A 1 88 ? 13.092 -6.833 -22.314 1.00 91.25 88 GLY A O 1
ATOM 675 N N . HIS A 1 89 ? 12.840 -6.140 -20.199 1.00 93.44 89 HIS A N 1
ATOM 676 C CA . HIS A 1 89 ? 12.271 -7.396 -19.711 1.00 93.44 89 HIS A CA 1
ATOM 677 C C . HIS A 1 89 ? 11.425 -7.194 -18.449 1.00 93.44 89 HIS A C 1
ATOM 679 O O . HIS A 1 89 ? 11.652 -6.288 -17.647 1.00 93.44 89 HIS A O 1
ATOM 685 N N . GLU A 1 90 ? 10.453 -8.079 -18.25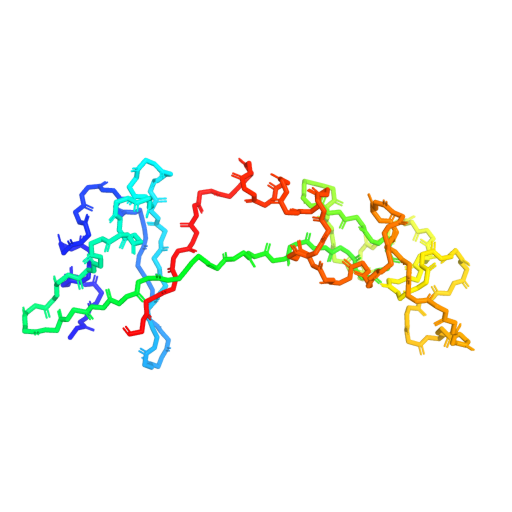2 1.00 91.44 90 GLU A N 1
ATOM 686 C CA . GLU A 1 90 ? 9.670 -8.147 -17.020 1.00 91.44 90 GLU A CA 1
ATOM 687 C C . GLU A 1 90 ? 10.436 -8.904 -15.927 1.00 91.44 90 GLU A C 1
ATOM 689 O O . GLU A 1 90 ? 11.265 -9.767 -16.208 1.00 91.44 90 GLU A O 1
ATOM 694 N N . GLY A 1 91 ? 10.096 -8.694 -14.651 1.00 90.31 91 GLY A N 1
ATOM 695 C CA . GLY A 1 91 ? 10.792 -9.368 -13.542 1.00 90.31 91 GLY A CA 1
ATOM 696 C C . GLY A 1 91 ? 10.708 -10.904 -13.540 1.00 90.31 91 GLY A C 1
ATOM 697 O O . GLY A 1 91 ? 11.504 -11.558 -12.858 1.00 90.31 91 GLY A O 1
ATOM 698 N N . ARG A 1 92 ? 9.782 -11.499 -14.303 1.00 91.19 92 ARG A N 1
ATOM 699 C CA . ARG A 1 92 ? 9.715 -12.955 -14.532 1.00 91.19 92 ARG A CA 1
ATOM 700 C C . ARG A 1 92 ? 10.807 -13.454 -15.482 1.00 91.19 92 ARG A C 1
ATOM 702 O O . ARG A 1 92 ? 11.271 -14.569 -15.302 1.00 91.19 92 ARG A O 1
ATOM 709 N N . ALA A 1 93 ? 11.235 -12.612 -16.419 1.00 93.44 93 ALA A N 1
ATOM 710 C CA . ALA A 1 93 ? 12.293 -12.871 -17.393 1.00 93.44 93 ALA A CA 1
ATOM 711 C C . ALA A 1 93 ? 13.641 -12.246 -16.978 1.00 93.44 93 ALA A C 1
ATOM 713 O O . ALA A 1 93 ? 14.534 -12.075 -17.801 1.00 93.44 93 ALA A O 1
ATOM 714 N N . CYS A 1 94 ? 13.790 -11.869 -15.703 1.00 94.94 94 CYS A N 1
ATOM 715 C CA . CYS A 1 94 ? 15.028 -11.287 -15.192 1.00 94.94 94 CYS A CA 1
ATOM 716 C C . CYS A 1 94 ? 16.172 -12.311 -15.276 1.00 94.94 94 CYS A C 1
ATOM 718 O O . CYS A 1 94 ? 16.045 -13.372 -14.659 1.00 94.94 94 CYS A O 1
ATOM 720 N N . PRO A 1 95 ? 17.310 -11.988 -15.920 1.00 93.12 95 PRO A N 1
ATOM 721 C CA . PRO A 1 95 ? 18.455 -12.897 -16.061 1.00 93.12 95 PRO A CA 1
ATOM 722 C C . PRO A 1 95 ? 19.251 -13.107 -14.755 1.00 93.12 95 PRO A C 1
ATOM 724 O O . PRO A 1 95 ? 20.356 -13.640 -14.776 1.00 93.12 95 PRO A O 1
ATOM 727 N N . GLY A 1 96 ? 18.707 -12.691 -13.607 1.00 87.69 96 GLY A N 1
ATOM 728 C CA . GLY A 1 96 ? 19.432 -12.585 -12.342 1.00 87.69 96 GLY A CA 1
ATOM 729 C C . GLY A 1 96 ? 20.213 -11.272 -12.214 1.00 87.69 96 GLY A C 1
ATOM 730 O O . GLY A 1 96 ? 20.196 -10.431 -13.112 1.00 87.69 96 GLY A O 1
ATOM 731 N N . GLY A 1 97 ? 20.846 -11.073 -11.057 1.00 86.75 97 GLY A N 1
ATOM 732 C CA . GLY A 1 97 ? 21.611 -9.867 -10.728 1.00 86.75 97 GLY A CA 1
ATOM 733 C C . GLY A 1 97 ? 21.315 -9.332 -9.327 1.00 86.75 97 GLY A C 1
ATOM 734 O O . GLY A 1 97 ? 20.445 -9.847 -8.621 1.00 86.75 97 GLY A O 1
ATOM 735 N N . ALA A 1 98 ? 22.055 -8.294 -8.929 1.00 91.38 98 ALA A N 1
ATOM 736 C CA . ALA A 1 98 ? 21.803 -7.589 -7.677 1.00 91.38 98 ALA A CA 1
ATOM 737 C C . ALA A 1 98 ? 20.422 -6.905 -7.714 1.00 91.38 98 ALA A C 1
ATOM 739 O O . ALA A 1 98 ? 20.025 -6.379 -8.762 1.00 91.38 98 ALA A O 1
ATOM 740 N N . PRO A 1 99 ? 19.673 -6.915 -6.599 1.00 94.38 99 PRO A N 1
ATOM 741 C CA . PRO A 1 99 ? 18.372 -6.281 -6.556 1.00 94.38 99 PRO A CA 1
ATOM 742 C C . PRO A 1 99 ? 18.537 -4.766 -6.652 1.00 94.38 99 PRO A C 1
ATOM 744 O O . PRO A 1 99 ? 19.348 -4.167 -5.952 1.00 94.38 99 PRO A O 1
ATOM 747 N N . HIS A 1 100 ? 17.744 -4.137 -7.510 1.00 95.38 100 HIS A N 1
ATOM 748 C CA . HIS A 1 100 ? 17.803 -2.696 -7.709 1.00 95.38 100 HIS A CA 1
ATOM 749 C C . HIS A 1 100 ? 16.410 -2.128 -7.932 1.00 95.38 100 HIS A C 1
ATOM 751 O O . HIS A 1 100 ? 15.632 -2.595 -8.770 1.00 95.38 100 HIS A O 1
ATOM 757 N N . CYS A 1 101 ? 16.077 -1.107 -7.153 1.00 94.94 101 CYS A N 1
ATOM 758 C CA . CYS A 1 101 ? 14.747 -0.537 -7.158 1.00 94.94 101 CYS A CA 1
ATOM 759 C C . CYS A 1 101 ? 14.575 0.448 -8.316 1.00 94.94 101 CYS A C 1
ATOM 761 O O . CYS A 1 101 ? 15.143 1.535 -8.289 1.00 94.94 101 CYS A O 1
ATOM 763 N N . ALA A 1 102 ? 13.668 0.149 -9.247 1.00 94.88 102 ALA A N 1
ATOM 764 C CA . ALA A 1 102 ? 13.302 1.053 -10.345 1.00 94.88 102 ALA A CA 1
ATOM 765 C C . ALA A 1 102 ? 12.795 2.448 -9.902 1.00 94.88 102 ALA A C 1
ATOM 767 O O . ALA A 1 102 ? 12.768 3.371 -10.706 1.00 94.88 102 ALA A O 1
ATOM 768 N N . ASN A 1 103 ? 12.367 2.606 -8.641 1.00 93.25 103 ASN A N 1
ATOM 769 C CA . ASN A 1 103 ? 11.757 3.843 -8.130 1.00 93.25 103 ASN A CA 1
ATOM 770 C C . ASN A 1 103 ? 12.698 4.720 -7.287 1.00 93.25 103 ASN A C 1
ATOM 772 O O . ASN A 1 103 ? 12.394 5.890 -7.057 1.00 93.25 103 ASN A O 1
ATOM 776 N N . CYS A 1 104 ? 13.784 4.164 -6.746 1.00 94.44 104 CYS A N 1
ATOM 777 C CA . CYS A 1 104 ? 14.704 4.909 -5.875 1.00 94.44 104 CYS A CA 1
ATOM 778 C C . CYS A 1 104 ? 16.172 4.502 -6.019 1.00 94.44 104 CYS A C 1
ATOM 780 O O . CYS A 1 104 ? 17.005 5.002 -5.272 1.00 94.44 104 CYS A O 1
ATOM 782 N N . ASN A 1 105 ? 16.484 3.573 -6.924 1.00 94.12 105 ASN A N 1
ATOM 783 C CA . ASN A 1 105 ? 17.820 3.026 -7.139 1.00 94.12 105 ASN A CA 1
ATOM 784 C C . ASN A 1 105 ? 18.470 2.381 -5.898 1.00 94.12 105 ASN A C 1
ATOM 786 O O . ASN A 1 10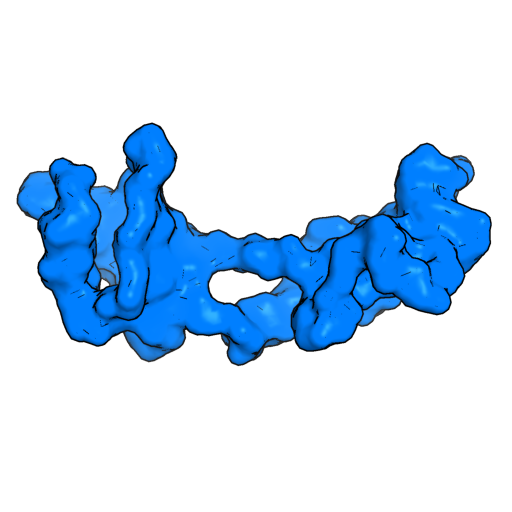5 ? 19.687 2.247 -5.831 1.00 94.12 105 ASN A O 1
ATOM 790 N N . GLY A 1 106 ? 17.667 1.997 -4.901 1.00 94.94 106 GLY A N 1
ATOM 791 C CA . GLY A 1 106 ? 18.136 1.305 -3.703 1.00 94.94 106 GLY A CA 1
ATOM 792 C C . GLY A 1 106 ? 18.369 -0.187 -3.942 1.00 94.94 106 GLY A C 1
ATOM 793 O O . GLY A 1 106 ? 17.760 -0.778 -4.835 1.00 94.94 106 GLY A O 1
ATOM 794 N N . ASN A 1 107 ? 19.198 -0.798 -3.091 1.00 95.50 107 ASN A N 1
ATOM 795 C CA . ASN A 1 107 ? 19.527 -2.228 -3.117 1.00 95.50 107 ASN A CA 1
ATOM 796 C C . ASN A 1 107 ? 18.390 -3.091 -2.526 1.00 95.50 107 ASN A C 1
ATOM 798 O O . ASN A 1 107 ? 18.511 -3.680 -1.454 1.00 95.50 107 ASN A O 1
ATOM 802 N N . HIS A 1 108 ? 17.234 -3.071 -3.182 1.00 94.38 108 HIS A N 1
ATOM 803 C CA . HIS A 1 108 ? 16.054 -3.881 -2.880 1.00 94.38 108 HIS A CA 1
ATOM 804 C C . HIS A 1 108 ? 15.162 -3.944 -4.127 1.00 94.38 108 HIS A C 1
ATOM 806 O O . HIS A 1 108 ? 15.280 -3.113 -5.030 1.00 94.38 108 HIS A O 1
ATOM 812 N N . HIS A 1 109 ? 14.225 -4.889 -4.201 1.00 94.38 109 HIS A N 1
ATOM 813 C CA . HIS A 1 109 ? 13.339 -4.959 -5.360 1.00 94.38 109 HIS A CA 1
ATOM 814 C C . HIS A 1 109 ? 12.356 -3.781 -5.365 1.00 94.38 109 HIS A C 1
ATOM 816 O O . HIS A 1 109 ? 11.933 -3.283 -4.316 1.00 94.38 109 HIS A O 1
ATOM 822 N N . ALA A 1 110 ? 11.898 -3.364 -6.549 1.00 92.50 110 ALA A N 1
ATOM 823 C CA . ALA A 1 110 ? 10.844 -2.353 -6.668 1.00 92.50 110 ALA A CA 1
ATOM 824 C C . ALA A 1 110 ? 9.558 -2.784 -5.945 1.00 92.50 110 ALA A C 1
ATOM 826 O O . ALA A 1 110 ? 8.789 -1.947 -5.479 1.00 92.50 110 ALA A O 1
ATOM 827 N N . THR A 1 111 ? 9.347 -4.092 -5.780 1.00 90.31 111 THR A N 1
ATOM 828 C CA . THR A 1 111 ? 8.212 -4.652 -5.048 1.00 90.31 111 THR A CA 1
ATOM 829 C C . THR A 1 111 ? 8.230 -4.385 -3.543 1.00 90.31 111 THR A C 1
ATOM 831 O O . THR A 1 111 ? 7.156 -4.418 -2.928 1.00 90.31 111 THR A O 1
ATOM 834 N N . ASP A 1 112 ? 9.396 -4.076 -2.975 1.00 89.88 112 ASP A N 1
ATOM 835 C CA . ASP A 1 112 ? 9.637 -3.948 -1.537 1.00 89.88 112 ASP A CA 1
ATOM 836 C C . ASP A 1 112 ? 9.323 -2.526 -1.055 1.00 89.88 112 ASP A C 1
ATOM 838 O O . ASP A 1 112 ? 10.177 -1.763 -0.610 1.00 89.88 112 ASP A O 1
ATOM 842 N N . HIS A 1 113 ? 8.047 -2.147 -1.153 1.00 80.69 113 HIS A N 1
ATOM 843 C CA . HIS A 1 113 ? 7.571 -0.782 -0.886 1.00 80.69 113 HIS A CA 1
ATOM 844 C C . HIS A 1 113 ? 7.898 -0.231 0.514 1.00 80.69 113 HIS A C 1
ATOM 846 O O . HIS A 1 113 ? 7.905 0.983 0.683 1.00 80.69 113 HIS A O 1
ATOM 852 N N . ARG A 1 114 ? 8.132 -1.096 1.513 1.00 82.81 114 ARG A N 1
ATOM 853 C CA . ARG A 1 114 ? 8.538 -0.683 2.869 1.00 82.81 114 ARG A CA 1
ATOM 854 C C . ARG A 1 114 ? 9.992 -0.216 2.925 1.00 82.81 114 ARG A C 1
ATOM 856 O O . ARG A 1 114 ? 10.313 0.620 3.756 1.00 82.81 114 ARG A O 1
ATOM 863 N N . LEU A 1 115 ? 10.838 -0.766 2.054 1.00 87.38 115 LEU A N 1
ATOM 864 C CA . LEU A 1 115 ? 12.253 -0.415 1.941 1.00 87.38 115 LEU A CA 1
ATOM 865 C C . LEU A 1 115 ? 12.461 0.756 0.978 1.00 87.38 115 LEU A C 1
ATOM 867 O O . LEU A 1 115 ? 13.415 1.508 1.125 1.00 87.38 115 LEU A O 1
ATOM 871 N N . CYS A 1 116 ? 11.545 0.944 0.023 1.00 90.44 116 CYS A N 1
ATOM 872 C CA . CYS A 1 116 ? 11.612 2.040 -0.933 1.00 90.44 116 CYS A CA 1
ATOM 873 C C . CYS A 1 116 ? 11.141 3.366 -0.310 1.00 90.44 116 CYS A C 1
ATOM 875 O O . CYS A 1 116 ? 9.930 3.528 -0.135 1.00 90.44 116 CYS A O 1
ATOM 877 N N . PRO A 1 117 ? 12.011 4.365 -0.066 1.00 89.25 117 PRO A N 1
ATOM 878 C CA . PRO A 1 117 ? 11.587 5.661 0.469 1.00 89.25 117 PRO A CA 1
ATOM 879 C C . PRO A 1 117 ? 10.587 6.373 -0.453 1.00 89.25 117 PRO A C 1
ATOM 881 O O . PRO A 1 117 ? 9.624 6.966 0.032 1.00 89.25 117 PRO A O 1
ATOM 884 N N . THR A 1 118 ? 10.746 6.252 -1.778 1.00 88.62 118 THR A N 1
ATOM 885 C CA . THR A 1 118 ? 9.819 6.823 -2.769 1.00 88.62 118 THR A CA 1
ATOM 886 C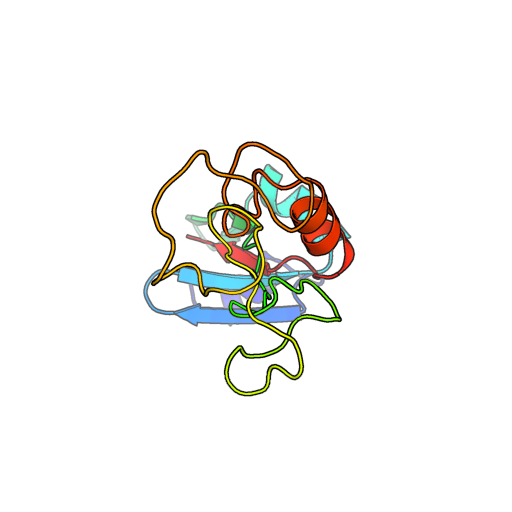 C . THR A 1 118 ? 8.406 6.277 -2.576 1.00 88.62 118 THR A C 1
ATOM 888 O O . THR A 1 118 ? 7.454 7.038 -2.409 1.00 88.62 118 THR A O 1
ATOM 891 N N . VAL A 1 119 ? 8.255 4.949 -2.541 1.00 85.19 119 VAL A N 1
ATOM 892 C CA . VAL A 1 119 ? 6.932 4.323 -2.406 1.00 85.19 119 VAL A CA 1
ATOM 893 C C . VAL A 1 119 ? 6.394 4.473 -0.986 1.00 85.19 119 VAL A C 1
ATOM 895 O O . VAL A 1 119 ? 5.219 4.786 -0.814 1.00 85.19 119 VAL A O 1
ATOM 898 N N . HIS A 1 120 ? 7.236 4.312 0.031 1.00 82.25 120 HIS A N 1
ATOM 899 C CA . HIS A 1 120 ? 6.871 4.490 1.431 1.00 82.25 120 HIS A CA 1
ATOM 900 C C . HIS A 1 120 ? 6.261 5.876 1.686 1.00 82.25 120 HIS A C 1
ATOM 902 O O . HIS A 1 120 ? 5.185 5.987 2.277 1.00 82.25 120 HIS A O 1
ATOM 908 N N . ASN A 1 121 ? 6.896 6.931 1.173 1.00 79.94 121 ASN A N 1
ATOM 909 C CA . ASN A 1 121 ? 6.414 8.298 1.343 1.00 79.94 121 ASN A CA 1
ATOM 910 C C . ASN A 1 121 ? 5.131 8.560 0.545 1.00 79.94 121 ASN A C 1
ATOM 912 O O . ASN A 1 121 ? 4.221 9.202 1.065 1.00 79.94 121 ASN A O 1
ATOM 916 N N . LEU A 1 122 ? 5.012 8.024 -0.675 1.00 78.56 122 LEU A N 1
ATOM 917 C CA . LEU A 1 122 ? 3.775 8.109 -1.464 1.00 78.56 122 LEU A CA 1
ATOM 918 C C . LEU A 1 122 ? 2.596 7.451 -0.740 1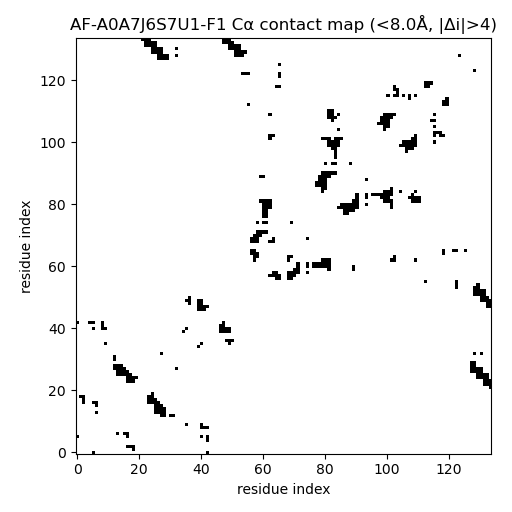.00 78.56 122 LEU A C 1
ATOM 920 O O . LEU A 1 122 ? 1.540 8.057 -0.579 1.00 78.56 122 LEU A O 1
ATOM 924 N N . VAL A 1 123 ? 2.790 6.237 -0.225 1.00 69.62 123 VAL A N 1
ATOM 925 C CA . VAL A 1 123 ? 1.746 5.499 0.494 1.00 69.62 123 VAL A CA 1
ATOM 926 C C . VAL A 1 123 ? 1.340 6.214 1.791 1.00 69.62 123 VAL A C 1
ATOM 928 O O . VAL A 1 123 ? 0.166 6.174 2.153 1.00 69.62 123 VAL A O 1
ATOM 931 N N . ARG A 1 124 ? 2.264 6.898 2.482 1.00 66.50 124 ARG A N 1
ATOM 932 C CA . ARG A 1 124 ? 1.943 7.716 3.671 1.00 66.50 124 ARG A CA 1
ATOM 933 C C . ARG A 1 124 ? 1.213 9.024 3.341 1.00 66.50 124 ARG A C 1
ATOM 935 O O . ARG A 1 124 ? 0.545 9.565 4.219 1.00 66.50 124 ARG A O 1
ATOM 942 N N . ARG A 1 125 ? 1.342 9.543 2.114 1.00 63.12 125 ARG A N 1
ATOM 943 C CA . ARG A 1 125 ? 0.721 10.807 1.673 1.00 63.12 125 ARG A CA 1
ATOM 944 C C . ARG A 1 125 ? -0.658 10.618 1.041 1.00 63.12 125 ARG A C 1
ATOM 946 O O . ARG A 1 125 ? -1.550 11.399 1.343 1.00 63.12 125 ARG A O 1
ATOM 953 N N . ASP A 1 126 ? -0.830 9.602 0.196 1.00 54.22 126 ASP A N 1
ATOM 954 C CA . ASP A 1 126 ? -2.002 9.478 -0.687 1.00 54.22 126 ASP A CA 1
ATOM 955 C C . ASP A 1 126 ? -3.101 8.523 -0.170 1.00 54.22 126 ASP A C 1
ATOM 957 O O . ASP A 1 126 ? -4.164 8.417 -0.779 1.00 54.22 126 ASP A O 1
ATOM 961 N N . LEU A 1 127 ? -2.895 7.824 0.953 1.00 50.06 127 LEU A N 1
ATOM 962 C CA . LEU A 1 127 ? -3.891 6.902 1.510 1.00 50.06 127 LEU A CA 1
ATOM 963 C C . LEU A 1 127 ? -4.321 7.346 2.910 1.00 50.06 127 LEU A C 1
ATOM 965 O O . LEU A 1 127 ? -3.559 7.227 3.871 1.00 50.06 127 LEU A O 1
ATOM 969 N N . GLY A 1 128 ? -5.587 7.765 3.038 1.00 51.25 128 GLY A N 1
ATOM 970 C CA . GLY A 1 128 ? -6.304 7.657 4.309 1.00 51.25 128 GLY A CA 1
ATOM 971 C C . GLY A 1 128 ? -6.102 6.234 4.823 1.00 51.25 128 GLY A C 1
ATOM 972 O O . GLY A 1 128 ? -6.407 5.267 4.118 1.00 51.25 128 GLY A O 1
ATOM 973 N N . SER A 1 129 ? -5.412 6.102 5.951 1.00 52.06 129 SER A N 1
ATOM 974 C CA . SER A 1 129 ? -4.726 4.859 6.271 1.00 52.06 129 SER A CA 1
ATOM 975 C C . SER A 1 129 ? -5.753 3.758 6.526 1.00 52.06 129 SER A C 1
ATOM 977 O O . SER A 1 129 ? -6.602 3.854 7.410 1.00 52.06 129 SER A O 1
ATOM 979 N N . LEU A 1 130 ? -5.698 2.706 5.710 1.00 52.72 130 LEU A N 1
ATOM 980 C CA . LEU A 1 130 ? -6.413 1.470 5.986 1.00 52.72 130 LEU A CA 1
ATOM 981 C C . LEU A 1 130 ? -5.715 0.810 7.171 1.00 52.72 130 LEU A C 1
ATOM 983 O O . LEU A 1 130 ? -4.547 0.441 7.057 1.0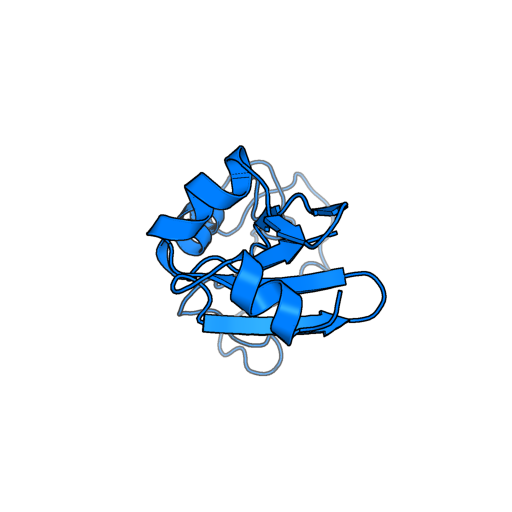0 52.72 130 LEU A O 1
ATOM 987 N N . ALA A 1 131 ? -6.410 0.655 8.290 1.00 56.06 131 ALA A N 1
ATOM 988 C CA . ALA A 1 131 ? -5.937 -0.160 9.397 1.00 56.06 131 ALA A CA 1
ATOM 989 C C . ALA A 1 131 ? -6.558 -1.555 9.278 1.00 56.06 131 ALA A C 1
ATOM 991 O O . ALA A 1 131 ? -7.759 -1.709 9.044 1.00 56.06 131 ALA A O 1
ATOM 992 N N . LYS A 1 132 ? -5.732 -2.590 9.397 1.00 62.19 132 LYS A N 1
ATOM 993 C CA . LYS A 1 132 ? -6.189 -3.954 9.623 1.00 62.19 132 LYS A CA 1
ATOM 994 C C . LYS A 1 132 ? -6.153 -4.233 11.110 1.00 62.19 132 LYS A C 1
ATOM 996 O O . LYS A 1 132 ? -5.127 -4.026 11.737 1.00 62.19 132 LYS A O 1
ATOM 1001 N N . LEU A 1 133 ? -7.257 -4.734 11.629 1.00 54.00 133 LEU A N 1
ATOM 1002 C CA . LEU A 1 133 ? -7.405 -5.188 12.999 1.00 54.00 133 LEU A CA 1
ATOM 1003 C C . LEU A 1 133 ? -7.418 -6.720 13.008 1.00 54.00 133 LEU A C 1
ATOM 1005 O O . LEU A 1 133 ? -8.002 -7.342 12.106 1.00 54.00 133 LEU A O 1
ATOM 1009 N N . TYR A 1 134 ? -6.772 -7.289 14.020 1.00 55.69 134 TYR A N 1
ATOM 1010 C CA . TYR A 1 134 ? -6.793 -8.709 14.367 1.00 55.69 134 TYR A CA 1
ATOM 1011 C C . TYR A 1 134 ? -7.365 -8.859 15.770 1.00 55.69 134 TYR A C 1
ATOM 1013 O O . TYR A 1 134 ? -7.083 -7.960 16.600 1.00 55.69 134 TYR A O 1
#

pLDDT: mean 85.6, std 10.7, range [50.06, 96.06]

Sequence (134 aa):
INEGELREAIGSGCTSVFKKGLNAFVRVRKESVERLLETGVKVGWGLLKPEIRHRKVMCYNCCAVGRTAHLAKDCPNEPVCYKCGSKGHEGRACPGGAPHCANCNGNHHATDHRLCPTVHNLVRRDLGSLAKLY

Secondary structure (DSSP, 8-state):
--HHHHHHHHGGGEEEEEEETTEEEEEE-HHHHHHHHHH-EEETTEEE-EEEE----B-TTT--BGGG---GGG--S--B-TTT--BSS-GGG----S---TTT--SS-TT-TTT-HHHHHHHHHH--PEEEE-

Organism: Perkinsus olseni (NCBI:txid32597)

Radius of gyration: 18.21 Å; Cα contacts (8 Å, |Δi|>4): 262; chains: 1; bounding box: 43×26×49 Å

Foldseek 3Di:
DDQVLQDVQLDPQWPDWDDDPPKIKTQGAPVSPVVCQVQAGDRPPDGWHWDWDQPWQAAQFQRDGAPRGDHVVPDPDFGADQFDRDTDDGVVPDPDDFGAAVQARDRHGVVPLVPDPRSVVSSSPRDSTIIMID

Mean predicted aligned error: 7.53 Å

Solvent-accessible surface area (backbone atoms only — not comparable to full-atom values): 7540 Å² total; per-residue (Å²): 136,55,63,66,54,50,41,61,49,61,34,93,40,48,79,44,67,48,78,59,86,85,34,38,40,32,34,30,42,63,85,46,46,62,55,35,56,72,73,32,40,56,50,90,94,45,74,27,55,46,42,81,51,78,78,85,52,55,13,68,30,56,57,32,49,62,92,71,32,50,58,50,94,75,54,93,61,70,35,22,10,35,39,55,36,47,71,84,34,38,50,89,68,55,92,74,76,73,45,19,12,64,74,70,72,41,88,38,37,46,78,42,39,88,78,32,67,58,50,39,52,46,53,69,70,77,44,68,46,32,30,37,33,86